Protein 3CNI (pdb70)

Foldseek 3Di:
DEEEEAEQAPDDLSVQLLVLLPVHPYQYYYHDPVVRVVSCVVVVPFWYKYQHHCQRVCLVQLHAGEIEIETAAADDDDVNVVNQVVVVVSVCVSLVSSQVVQPPDPSNVVCNNPRHDYFYWYDYNNDTDGRDDPVRCVVVVVD

CATH classification: 3.40.1710.10

Organism: Thermotoga maritima (strain ATCC 43589 / DSM 3109 / JCM 10099 / NBRC 100826 / MSB8) (NCBI:txid243274)

Nearest PDB structures (foldseek):
  3cni-assembly1_A-2  TM=1.007E+00  e=1.948E-30  Thermotoga maritima MSB8
  3isp-assembly1_B-2  TM=4.525E-01  e=5.222E+00  Mycobacterium tuberculosis H37Rv
  3isp-assembly1_A-2  TM=4.698E-01  e=6.785E+00  Mycobacterium tuberculosis H37Rv
  6xeq-assembly1_C  TM=2.195E-01  e=4.891E+00  Gluconobacter oxydans
  6xeq-assembly1_B  TM=2.298E-01  e=6.355E+00  Gluconobacter oxydans

Radius of gyration: 15.3 Å; Cα contacts (8 Å, |Δi|>4): 271; chains: 1; bounding box: 36×44×29 Å

B-factor: mean 62.15, std 13.18, range [20.0, 92.85]

InterPro domains:
  IPR013525 ABC-2 type transporter, transmembrane domain [PF12698] (20-389)
  IPR047817 ABC-2 type transporter, transmembrane domain, bacterial-type [PS51012] (156-395)
  IPR051449 ABC-2 integral membrane transporter component [PTHR30294] (4-394)

Sequence (143 aa):
QKVAIVREDTGTIAELAEKALGNVDIVYAGSDLKEAEEAVKKEKAPAIIVIPKGFSQSLESGEKARLEIVWYLRGTGLSEAVSTGTISSLLIESLKVQLASFFLLNDPKKAQLLFDPLEIVQHTYLRGSLFKNHSPEAINVFYSQ

Secondary structure (DSSP, 8-state):
-EEEEEE---SHHHHHHHHHHH--EEEEEES-HHHHHHHHHHHT-SEEEEE-TTHHHHHHHT-PEEEEEEEEES-SSHHHHHHHHHHHHHHHHHHHTTGGGGSS-STTSGGGT--EEEEEEEEETTEEETT--TTT---GGG-

Structure (mmCIF, N/CA/C/O backbone):
data_3CNI
#
_entry.id   3CNI
#
_cell.length_a   65.598
_cell.length_b   65.598
_cell.length_c   141.192
_cell.angle_alpha   90.00
_cell.angle_beta   90.00
_cell.angle_gamma   120.00
#
_symmetry.space_group_name_H-M   'P 64 2 2'
#
loop_
_entity.id
_entity.type
_entity.pdbx_description
1 polymer 'Putative ABC type-2 transporter'
2 non-polymer 'CALCIUM ION'
3 water water
#
loop_
_atom_site.group_PDB
_atom_site.id
_atom_site.type_symbol
_atom_site.label_atom_id
_atom_site.label_alt_id
_atom_site.label_comp_id
_atom_site.label_asym_id
_atom_site.label_entity_id
_atom_site.label_seq_id
_atom_site.pdbx_PDB_ins_code
_atom_site.Cartn_x
_atom_site.Cartn_y
_atom_site.Cartn_z
_atom_site.occupancy
_atom_site.B_iso_or_equiv
_atom_site.auth_seq_id
_atom_site.auth_comp_id
_atom_site.auth_asym_id
_atom_site.auth_atom_id
_atom_site.pdbx_PDB_model_num
ATOM 1 N N . GLN A 1 11 ? 28.097 10.493 26.444 1.00 66.88 47 GLN A N 1
ATOM 2 C CA . GLN A 1 11 ? 27.633 11.161 25.142 1.00 66.29 47 GLN A CA 1
ATOM 3 C C . GLN A 1 11 ? 26.153 11.342 25.215 1.00 65.21 47 GLN A C 1
ATOM 4 O O . GLN A 1 11 ? 25.438 10.508 25.737 1.00 65.42 47 GLN A O 1
ATOM 10 N N . LYS A 1 12 ? 25.750 12.456 24.648 1.00 64.01 48 LYS A N 1
ATOM 11 C CA . LYS A 1 12 ? 24.375 12.906 24.601 1.00 63.86 48 LYS A CA 1
ATOM 12 C C . LYS A 1 12 ? 23.857 12.499 23.215 1.00 63.22 48 LYS A C 1
ATOM 13 O O . LYS A 1 12 ? 24.453 12.833 22.186 1.00 62.50 48 LYS A O 1
ATOM 18 N N . VAL A 1 13 ? 22.761 11.744 23.234 1.00 62.37 49 VAL A N 1
ATOM 19 C CA . VAL A 1 13 ? 22.120 11.225 22.053 1.00 61.39 49 VAL A CA 1
ATOM 20 C C . VAL A 1 13 ? 20.579 11.299 22.192 1.00 60.42 49 VAL A C 1
ATOM 21 O O . VAL A 1 13 ? 20.058 11.079 23.240 1.00 60.94 49 VAL A O 1
ATOM 25 N N . ALA A 1 14 ? 19.890 11.662 21.114 1.00 59.18 50 ALA A N 1
ATOM 26 C CA . ALA A 1 14 ? 18.444 11.489 20.956 1.00 57.74 50 ALA A CA 1
ATOM 27 C C . ALA A 1 14 ? 18.185 10.182 20.251 1.00 57.30 50 ALA A C 1
ATOM 28 O O . ALA A 1 14 ? 18.794 9.898 19.222 1.00 56.79 50 ALA A O 1
ATOM 30 N N . ILE A 1 15 ? 17.268 9.392 20.809 1.00 57.24 51 ILE A N 1
ATOM 31 C CA . ILE A 1 15 ? 16.760 8.187 20.146 1.00 57.01 51 ILE A CA 1
ATOM 32 C C . ILE A 1 15 ? 15.350 8.442 19.661 1.00 57.14 51 ILE A C 1
ATOM 33 O O . ILE A 1 15 ? 14.485 8.834 20.394 1.00 57.26 51 ILE A O 1
ATOM 38 N N . VAL A 1 16 ? 15.150 8.247 18.374 1.00 57.90 52 VAL A N 1
ATOM 39 C CA . VAL A 1 16 ? 13.843 8.425 17.713 1.00 57.48 52 VAL A CA 1
ATOM 40 C C . VAL A 1 16 ? 13.392 7.024 17.233 1.00 57.51 52 VAL A C 1
ATOM 41 O O . VAL A 1 16 ? 14.012 6.422 16.366 1.00 58.10 52 VAL A O 1
ATOM 45 N N . ARG A 1 17 ? 12.384 6.455 17.866 1.00 57.80 53 ARG A N 1
ATOM 46 C CA . ARG A 1 17 ? 11.967 5.086 17.510 1.00 57.20 53 ARG A CA 1
ATOM 47 C C . ARG A 1 17 ? 10.658 5.201 16.851 1.00 55.97 53 ARG A C 1
ATOM 48 O O . ARG A 1 17 ? 9.729 5.655 17.458 1.00 55.07 53 ARG A O 1
ATOM 56 N N . GLU A 1 18 ? 10.612 4.787 15.598 1.00 56.77 54 GLU A N 1
ATOM 57 C CA . GLU A 1 18 ? 9.388 4.832 14.825 1.00 58.93 54 GLU A CA 1
ATOM 58 C C . GLU A 1 18 ? 8.706 3.482 14.716 1.00 58.33 54 GLU A C 1
ATOM 59 O O . GLU A 1 18 ? 7.513 3.381 14.496 1.00 58.73 54 GLU A O 1
ATOM 65 N N . ASP A 1 19 ? 9.508 2.455 14.899 1.00 58.42 55 ASP A N 1
ATOM 66 C CA . ASP A 1 19 ? 9.073 1.043 14.916 1.00 58.30 55 ASP A CA 1
ATOM 67 C C . ASP A 1 19 ? 8.471 0.659 16.277 1.00 57.44 55 ASP A C 1
ATOM 68 O O . ASP A 1 19 ? 9.051 0.912 17.328 1.00 57.39 55 ASP A O 1
ATOM 73 N N . THR A 1 20 ? 7.320 0.006 16.261 1.00 57.47 56 THR A N 1
ATOM 74 C CA . THR A 1 20 ? 6.604 -0.314 17.510 1.00 56.63 56 THR A CA 1
ATOM 75 C C . THR A 1 20 ? 6.867 -1.766 17.960 1.00 56.24 56 THR A C 1
ATOM 76 O O . THR A 1 20 ? 6.322 -2.241 18.959 1.00 57.14 56 THR A O 1
ATOM 80 N N . GLY A 1 21 ? 7.716 -2.458 17.226 1.00 54.69 57 GLY A N 1
ATOM 81 C CA . GLY A 1 21 ? 8.012 -3.844 17.557 1.00 54.13 57 GLY A CA 1
ATOM 82 C C . GLY A 1 21 ? 8.959 -4.015 18.720 1.00 53.09 57 GLY A C 1
ATOM 83 O O . GLY A 1 21 ? 9.738 -3.123 19.045 1.00 52.25 57 GLY A O 1
ATOM 84 N N . THR A 1 22 ? 8.883 -5.212 19.301 1.00 52.88 58 THR A N 1
ATOM 85 C CA . THR A 1 22 ? 9.619 -5.621 20.514 1.00 52.18 58 THR A CA 1
ATOM 86 C C . THR A 1 22 ? 11.106 -5.542 20.357 1.00 53.02 58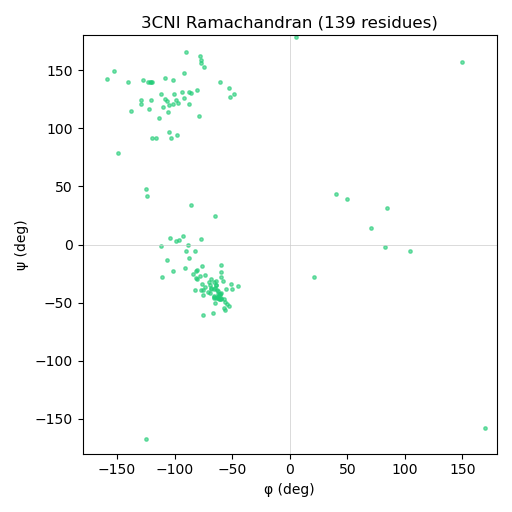 THR A C 1
ATOM 87 O O . THR A 1 22 ? 11.809 -4.989 21.206 1.00 52.81 58 THR A O 1
ATOM 91 N N . ILE A 1 23 ? 11.632 -6.049 19.258 1.00 53.67 59 ILE A N 1
ATOM 92 C CA . ILE A 1 23 ? 13.096 -6.001 19.095 1.00 53.06 59 ILE A CA 1
ATOM 93 C C . ILE A 1 23 ? 13.580 -4.529 18.896 1.00 53.18 59 ILE A C 1
ATOM 94 O O . ILE A 1 23 ? 14.643 -4.144 19.395 1.00 52.33 59 ILE A O 1
ATOM 99 N N . ALA A 1 24 ? 12.805 -3.720 18.164 1.00 52.40 60 ALA A N 1
ATOM 100 C CA . ALA A 1 24 ? 13.026 -2.247 18.152 1.00 52.42 60 ALA A CA 1
ATOM 101 C C . ALA A 1 24 ? 13.059 -1.668 19.548 1.00 52.86 60 ALA A C 1
ATOM 102 O O . ALA A 1 24 ? 13.915 -0.885 19.883 1.00 54.57 60 ALA A O 1
ATOM 104 N N . GLU A 1 25 ? 12.031 -1.955 20.336 1.00 54.45 61 GLU A N 1
ATOM 105 C CA . GLU A 1 25 ? 12.027 -1.470 21.752 1.00 55.76 61 GLU A CA 1
ATOM 106 C C . GLU A 1 25 ? 13.304 -1.823 22.499 1.00 56.47 61 GLU A C 1
ATOM 107 O O . GLU A 1 25 ? 13.832 -1.050 23.316 1.00 56.10 61 GLU A O 1
ATOM 113 N N . LEU A 1 26 ? 13.823 -2.984 22.138 1.00 57.92 62 LEU A N 1
ATOM 114 C CA . LEU A 1 26 ? 14.971 -3.554 22.794 1.00 58.89 62 LEU A CA 1
ATOM 115 C C . LEU A 1 26 ? 16.261 -2.864 22.376 1.00 58.96 62 LEU A C 1
ATOM 116 O O . LEU A 1 26 ? 17.153 -2.665 23.166 1.00 58.80 62 LEU A O 1
ATOM 121 N N . ALA A 1 27 ? 16.295 -2.437 21.121 1.00 58.67 63 ALA A N 1
ATOM 122 C CA . ALA A 1 27 ? 17.395 -1.682 20.606 1.00 59.33 63 ALA A CA 1
ATOM 123 C C . ALA A 1 27 ? 17.424 -0.319 21.333 1.00 60.08 63 ALA A C 1
ATOM 124 O O . ALA A 1 27 ? 18.431 0.119 21.823 1.00 62.28 63 ALA A O 1
ATOM 126 N N . GLU A 1 28 ? 16.287 0.302 21.457 1.00 60.62 64 GLU A N 1
ATOM 127 C CA . GLU A 1 28 ? 16.180 1.581 22.104 1.00 61.27 64 GLU A CA 1
ATOM 128 C C . GLU A 1 28 ? 16.699 1.542 23.528 1.00 61.85 64 GLU A C 1
ATOM 129 O O . GLU A 1 28 ? 17.413 2.428 23.994 1.00 60.30 64 GLU A O 1
ATOM 135 N N . LYS A 1 29 ? 16.246 0.507 24.233 1.00 62.95 65 LYS A N 1
ATOM 136 C CA . LYS A 1 29 ? 16.654 0.230 25.612 1.00 63.28 65 LYS A CA 1
ATOM 137 C C . LYS A 1 29 ? 18.158 0.001 25.757 1.00 63.71 65 LYS A C 1
ATOM 138 O O . LYS A 1 29 ? 18.804 0.488 26.671 1.00 64.18 65 LYS A O 1
ATOM 144 N N . ALA A 1 30 ? 18.704 -0.812 24.878 1.00 64.17 66 ALA A N 1
ATOM 145 C CA . ALA A 1 30 ? 20.142 -1.085 24.871 1.00 64.60 66 ALA A CA 1
ATOM 146 C C . ALA A 1 30 ? 20.963 0.229 24.633 1.00 65.85 66 ALA A C 1
ATOM 147 O O . ALA A 1 30 ? 21.968 0.527 25.309 1.00 66.29 66 ALA A O 1
ATOM 149 N N . LEU A 1 31 ? 20.541 1.001 23.645 1.00 67.00 67 LEU A N 1
ATOM 150 C CA . LEU A 1 31 ? 21.257 2.227 23.317 1.00 68.36 67 LEU A CA 1
ATOM 151 C C . LEU A 1 31 ? 21.204 3.176 24.521 1.00 68.95 67 LEU A C 1
ATOM 152 O O . LEU A 1 31 ? 22.172 3.818 24.879 1.00 70.08 67 LEU A O 1
ATOM 157 N N . GLY A 1 32 ? 20.052 3.215 25.148 1.00 70.15 68 GLY A N 1
ATOM 158 C CA . GLY A 1 32 ? 19.716 4.263 26.110 1.00 71.10 68 GLY A CA 1
ATOM 159 C C . GLY A 1 32 ? 20.399 4.075 27.439 1.00 72.18 68 GLY A C 1
ATOM 160 O O . GLY A 1 32 ? 20.494 5.006 28.223 1.00 71.95 68 GLY A O 1
ATOM 161 N N . ASN A 1 33 ? 20.870 2.847 27.675 1.00 73.95 69 ASN A N 1
ATOM 162 C CA . ASN A 1 33 ? 21.560 2.462 28.917 1.00 74.39 69 ASN A CA 1
ATOM 163 C C . ASN A 1 33 ? 22.995 2.817 28.749 1.00 75.05 69 ASN A C 1
ATOM 164 O O . ASN A 1 33 ? 23.751 2.762 29.689 1.00 75.79 69 ASN A O 1
ATOM 177 N N . VAL A 1 35 ? 24.025 5.728 26.856 1.00 73.33 71 VAL A N 1
ATOM 178 C CA . VAL A 1 35 ? 24.132 7.131 26.489 1.00 71.61 71 VAL A CA 1
ATOM 179 C C . VAL A 1 35 ? 23.451 8.007 27.522 1.00 71.07 71 VAL A C 1
ATOM 180 O O . VAL A 1 35 ? 22.904 7.512 28.466 1.00 70.91 71 VAL A O 1
ATOM 184 N N . ASP A 1 36 ? 2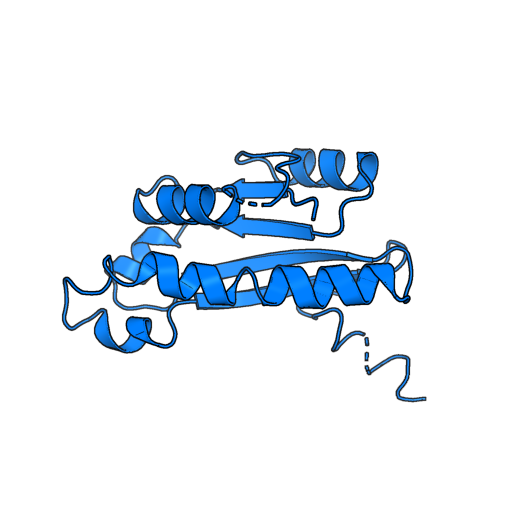3.501 9.319 27.314 1.00 70.53 72 ASP A N 1
ATOM 185 C CA . ASP A 1 36 ? 22.700 10.250 28.100 1.00 70.26 72 ASP A CA 1
ATOM 186 C C . ASP A 1 36 ? 21.489 10.737 27.310 1.00 69.44 72 ASP A C 1
ATOM 187 O O . ASP A 1 36 ? 21.568 11.728 26.584 1.00 70.50 72 ASP A O 1
ATOM 192 N N . ILE A 1 37 ? 20.371 10.035 27.458 1.00 20.00 73 ILE A N 1
ATOM 193 C CA . ILE A 1 37 ? 19.179 10.317 26.667 1.00 20.00 73 ILE A CA 1
ATOM 194 C C . ILE A 1 37 ? 18.800 11.792 26.749 1.00 20.00 73 ILE A C 1
ATOM 195 O O . ILE A 1 37 ? 18.514 12.310 27.828 1.00 20.00 73 ILE A O 1
ATOM 200 N N . VAL A 1 38 ? 18.647 12.404 25.602 1.00 20.00 74 VAL A N 1
ATOM 201 C CA . VAL A 1 38 ? 18.272 13.775 25.521 1.00 20.00 74 VAL A CA 1
ATOM 202 C C . VAL A 1 38 ? 16.862 13.923 24.975 1.00 20.00 74 VAL A C 1
ATOM 203 O O . VAL A 1 38 ? 16.148 14.813 25.348 1.00 20.00 74 VAL A O 1
ATOM 207 N N . TYR A 1 39 ? 16.474 12.957 24.184 1.00 20.00 75 TYR A N 1
ATOM 208 C CA . TYR A 1 39 ? 15.112 12.772 23.845 1.00 20.00 75 TYR A CA 1
ATOM 209 C C . TYR A 1 39 ? 14.919 11.368 23.404 1.00 20.00 75 TYR A C 1
ATOM 210 O O . TYR A 1 39 ? 15.748 10.795 22.758 1.00 20.00 75 TYR A O 1
ATOM 219 N N . ALA A 1 40 ? 13.793 10.812 23.774 1.00 20.00 76 ALA A N 1
ATOM 220 C CA . ALA A 1 40 ? 13.499 9.441 23.498 1.00 20.00 76 ALA A CA 1
ATOM 221 C C . ALA A 1 40 ? 12.073 9.416 23.069 1.00 20.00 76 ALA A C 1
ATOM 222 O O . ALA A 1 40 ? 11.216 9.711 23.844 1.00 20.00 76 ALA A O 1
ATOM 224 N N . GLY A 1 41 ? 11.812 9.065 21.831 1.00 56.43 77 GLY A N 1
ATOM 225 C CA . GLY A 1 41 ? 10.444 9.041 21.348 1.00 55.24 77 GLY A CA 1
ATOM 226 C C . GLY A 1 41 ? 10.361 8.852 19.846 1.00 55.28 77 GLY A C 1
ATOM 227 O O . GLY A 1 41 ? 11.294 8.345 19.223 1.00 53.88 77 GLY A O 1
ATOM 228 N N . SER A 1 42 ? 9.239 9.261 19.264 1.00 55.39 78 SER A N 1
ATOM 229 C CA . SER A 1 42 ? 8.934 8.941 17.851 1.00 56.50 78 SER A CA 1
ATOM 230 C C . SER A 1 42 ? 8.939 10.114 16.871 1.00 57.54 78 SER A C 1
ATOM 231 O O . SER A 1 42 ? 8.672 9.953 15.667 1.00 57.62 78 SER A O 1
ATOM 234 N N . ASP A 1 43 ? 9.197 11.303 17.409 1.00 58.87 79 ASP A N 1
ATOM 235 C CA . ASP A 1 43 ? 9.210 12.570 16.630 1.00 59.77 79 ASP A CA 1
ATOM 236 C C . ASP A 1 43 ? 10.599 13.109 16.379 1.00 60.93 79 ASP A C 1
ATOM 237 O O . ASP A 1 43 ? 11.328 13.498 17.311 1.00 60.79 79 ASP A O 1
ATOM 242 N N . LEU A 1 44 ? 10.943 13.101 15.098 1.00 61.63 80 LEU A N 1
ATOM 243 C CA . LEU A 1 44 ? 12.260 13.460 14.640 1.00 62.38 80 LEU A CA 1
ATOM 244 C C . LEU A 1 44 ? 12.500 14.967 14.721 1.00 62.54 80 LEU A C 1
ATOM 245 O O . LEU A 1 44 ? 13.644 15.402 14.875 1.00 62.89 80 LEU A O 1
ATOM 250 N N . LYS A 1 45 ? 11.433 15.752 14.647 1.00 62.72 81 LYS A N 1
ATOM 251 C CA . LYS A 1 45 ? 11.545 17.228 14.679 1.00 62.56 81 LYS A CA 1
ATOM 252 C C . LYS A 1 45 ? 11.885 17.654 16.103 1.00 62.80 81 LYS A C 1
ATOM 253 O O . LYS A 1 45 ? 12.641 18.598 16.363 1.00 63.66 81 LYS A O 1
ATOM 256 N N . GLU A 1 46 ? 11.308 16.924 17.035 1.00 62.79 82 GLU A N 1
ATOM 257 C CA . GLU A 1 46 ? 11.484 17.186 18.452 1.00 62.70 82 GLU A CA 1
ATOM 258 C C . GLU A 1 46 ? 12.846 16.647 18.926 1.00 61.97 82 GLU A C 1
ATOM 259 O O . GLU A 1 46 ? 13.416 17.149 19.902 1.00 62.47 82 GLU A O 1
ATOM 265 N N . ALA A 1 47 ? 13.368 15.623 18.256 1.00 60.27 83 ALA A N 1
ATOM 266 C CA . ALA A 1 47 ? 14.664 15.062 18.660 1.00 59.55 83 ALA A CA 1
ATOM 267 C C . ALA A 1 47 ? 15.724 16.031 18.153 1.00 59.18 83 ALA A C 1
ATOM 268 O O . ALA A 1 47 ? 16.710 16.299 18.830 1.00 58.81 83 ALA A O 1
ATOM 270 N N . GLU A 1 48 ? 15.485 16.542 16.957 1.00 59.08 84 GLU A N 1
ATOM 271 C CA . GLU A 1 48 ? 16.318 17.559 16.368 1.00 59.44 84 GLU A CA 1
ATOM 272 C C . GLU A 1 48 ? 16.393 18.798 17.242 1.00 59.42 84 GLU A C 1
ATOM 273 O O . GLU A 1 48 ? 17.392 19.504 17.270 1.00 59.13 84 GLU A O 1
ATOM 279 N N . GLU A 1 49 ? 15.319 19.059 17.970 1.00 59.45 85 GLU A N 1
ATOM 280 C CA . GLU A 1 49 ? 15.240 20.250 18.775 1.00 59.05 85 GLU A CA 1
ATOM 281 C C . GLU A 1 49 ? 15.944 20.076 20.106 1.00 58.18 85 GLU A C 1
ATOM 282 O O . GLU A 1 49 ? 16.662 20.960 20.554 1.00 58.10 85 GLU A O 1
ATOM 285 N N . ALA A 1 50 ? 15.805 18.901 20.695 1.00 57.19 86 ALA A N 1
ATOM 286 C CA . ALA A 1 50 ? 16.566 18.564 21.900 1.00 57.12 86 ALA A CA 1
ATOM 287 C C . ALA A 1 50 ? 18.075 18.524 21.604 1.00 58.24 86 ALA A C 1
ATOM 288 O O . ALA A 1 50 ? 18.875 18.879 22.457 1.00 59.72 86 ALA A O 1
ATOM 290 N N . VAL A 1 51 ? 18.441 18.149 20.384 1.00 58.06 87 VAL A N 1
ATOM 291 C CA . VAL A 1 51 ? 19.842 18.002 20.004 1.00 59.17 87 VAL A CA 1
ATOM 292 C C . VAL A 1 51 ? 20.515 19.372 19.788 1.00 60.51 87 VAL A C 1
ATOM 293 O O . VAL A 1 51 ? 21.614 19.611 20.237 1.00 61.00 87 VAL A O 1
ATOM 297 N N . LYS A 1 52 ? 19.820 20.267 19.107 1.00 61.82 88 LYS A N 1
ATOM 298 C CA . LYS A 1 52 ? 20.314 21.597 18.818 1.00 62.73 88 LYS A CA 1
ATOM 299 C C . LYS A 1 52 ? 20.363 22.417 20.116 1.00 63.05 88 LYS A C 1
ATOM 300 O O . LYS A 1 52 ? 21.224 23.262 20.318 1.00 64.63 88 LYS A O 1
ATOM 306 N N . LYS A 1 53 ? 19.443 22.137 21.009 1.00 63.12 89 LYS A N 1
ATOM 307 C CA . LYS A 1 53 ? 19.351 22.844 22.286 1.00 62.62 89 LYS A CA 1
ATOM 308 C C . LYS A 1 53 ? 20.497 22.440 23.177 1.00 62.96 89 LYS A C 1
ATOM 309 O O . LYS A 1 53 ? 21.102 23.217 23.873 1.00 63.12 89 LYS A O 1
ATOM 313 N N . GLU A 1 54 ? 20.763 21.170 23.123 1.00 64.27 90 GLU A N 1
ATOM 314 C CA . GLU A 1 54 ? 21.658 20.481 24.032 1.00 65.28 90 GLU A CA 1
ATOM 315 C C . GLU A 1 54 ? 23.076 20.505 23.473 1.00 64.53 90 GLU A C 1
ATOM 316 O O . GLU A 1 54 ? 24.033 20.069 24.115 1.00 64.01 90 GLU A O 1
ATOM 322 N N . LYS A 1 55 ? 23.188 21.018 22.259 1.00 63.79 91 LYS A N 1
ATOM 323 C CA . LYS A 1 55 ? 24.352 20.793 21.432 1.00 63.18 91 LYS A CA 1
ATOM 324 C C . LYS A 1 55 ? 24.867 19.345 21.529 1.00 64.13 91 LYS A C 1
ATOM 325 O O . LYS A 1 55 ? 26.085 19.101 21.577 1.00 66.01 91 LYS A O 1
ATOM 330 N N . ALA A 1 56 ? 23.954 18.368 21.493 1.00 63.54 92 ALA A N 1
ATOM 331 C CA . ALA A 1 56 ? 24.329 16.943 21.398 1.00 61.49 92 ALA A CA 1
ATOM 332 C C . ALA A 1 56 ? 24.789 16.601 19.996 1.00 61.62 92 ALA A C 1
ATOM 333 O O . ALA A 1 56 ? 24.429 17.288 19.044 1.00 62.85 92 ALA A O 1
ATOM 335 N N . PRO A 1 57 ? 25.650 15.585 19.858 1.00 60.33 93 PRO A N 1
ATOM 336 C CA . PRO A 1 57 ? 26.223 15.207 18.563 1.00 60.64 93 PRO A CA 1
ATOM 337 C C . PRO A 1 57 ? 25.356 14.322 17.624 1.00 59.62 93 PRO A C 1
ATOM 338 O O . PRO A 1 57 ? 25.617 14.315 16.448 1.00 60.22 93 PRO A O 1
ATOM 342 N N . ALA A 1 58 ? 24.372 13.565 18.104 1.00 59.03 94 ALA A N 1
ATOM 343 C CA . ALA A 1 58 ? 23.712 12.599 17.217 1.00 57.81 94 ALA A CA 1
ATOM 344 C C . ALA A 1 58 ? 22.310 12.322 17.615 1.00 58.56 94 ALA A C 1
ATOM 345 O O . ALA A 1 58 ? 21.983 12.338 18.799 1.00 59.13 94 ALA A O 1
ATOM 347 N N . ILE A 1 59 ? 21.497 12.020 16.596 1.00 58.83 95 ILE A N 1
ATOM 348 C CA . ILE A 1 59 ? 20.201 11.332 16.731 1.00 57.11 95 ILE A CA 1
ATOM 349 C C . ILE A 1 59 ? 20.351 9.962 16.104 1.00 57.79 95 ILE A C 1
ATOM 350 O O . ILE A 1 59 ? 20.823 9.865 15.015 1.00 56.94 95 ILE A O 1
ATOM 355 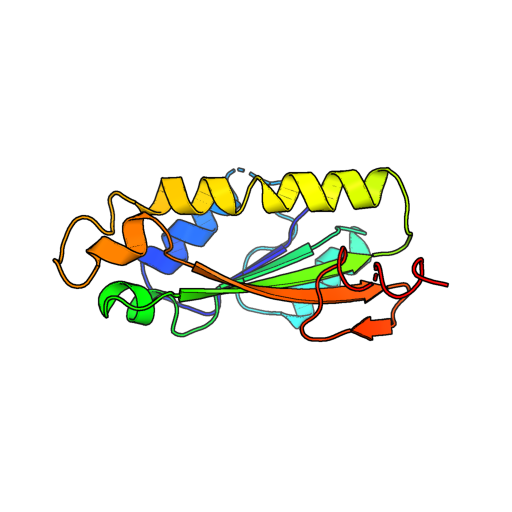N N . ILE A 1 60 ? 19.962 8.917 16.830 1.00 58.79 96 ILE A N 1
ATOM 356 C CA . ILE A 1 60 ? 19.857 7.540 16.316 1.00 59.81 96 ILE A CA 1
ATOM 357 C C . ILE A 1 60 ? 18.389 7.214 16.011 1.00 59.33 96 ILE A C 1
ATOM 358 O O . ILE A 1 60 ? 17.534 7.425 16.825 1.00 60.24 96 ILE A O 1
ATOM 363 N N . VAL A 1 61 ? 18.091 6.869 14.771 1.00 58.57 97 VAL A N 1
ATOM 364 C CA . VAL A 1 61 ? 16.719 6.574 14.389 1.00 57.61 97 VAL A CA 1
ATOM 365 C C . VAL A 1 61 ? 16.558 5.095 14.147 1.00 57.70 97 VAL A C 1
ATOM 366 O O . VAL A 1 61 ? 17.305 4.473 13.353 1.00 57.87 97 VAL A O 1
ATOM 370 N N . ILE A 1 62 ? 15.581 4.547 14.879 1.00 57.67 98 ILE A N 1
ATOM 371 C CA . ILE A 1 62 ? 15.090 3.161 14.665 1.00 56.60 98 ILE A CA 1
ATOM 372 C C . ILE A 1 62 ? 13.832 3.277 13.819 1.00 56.28 98 ILE A C 1
ATOM 373 O O . ILE A 1 62 ? 12.761 3.523 14.353 1.00 55.58 98 ILE A O 1
ATOM 378 N N . PRO A 1 63 ? 13.970 3.150 12.485 1.00 56.18 99 PRO A N 1
ATOM 379 C CA . PRO A 1 63 ? 12.827 3.367 11.622 1.00 56.78 99 PRO A CA 1
ATOM 380 C C . PRO A 1 63 ? 11.883 2.191 11.621 1.00 57.30 99 PRO A C 1
ATOM 381 O O . PRO A 1 63 ? 12.257 1.079 11.984 1.00 57.91 99 PRO A O 1
ATOM 385 N N . LYS A 1 64 ? 10.645 2.521 11.288 1.00 57.40 100 LYS A N 1
ATOM 386 C CA . LYS A 1 64 ? 9.581 1.585 10.979 1.00 57.69 100 LYS A CA 1
ATOM 387 C C . LYS A 1 64 ? 10.110 0.528 9.973 1.00 57.86 100 LYS A C 1
ATOM 388 O O . LYS A 1 64 ? 10.719 0.847 8.976 1.00 58.17 100 LYS A O 1
ATOM 392 N N . GLY A 1 65 ? 9.896 -0.745 10.283 1.00 58.15 101 GLY A N 1
ATOM 393 C CA . GLY A 1 65 ? 10.409 -1.859 9.466 1.00 57.63 101 GLY A CA 1
ATOM 394 C C . GLY A 1 65 ? 11.624 -2.570 10.068 1.00 57.49 101 GLY A C 1
ATOM 395 O O . GLY A 1 65 ? 12.081 -3.597 9.551 1.00 58.49 101 GLY A O 1
ATOM 396 N N . PHE A 1 66 ? 12.132 -2.041 11.175 1.00 55.94 102 PHE A N 1
ATOM 397 C CA . PHE A 1 66 ? 13.352 -2.571 11.798 1.00 55.60 102 PHE A CA 1
ATOM 398 C C . PHE A 1 66 ? 13.168 -4.004 12.324 1.00 55.94 102 PHE A C 1
ATOM 399 O O . PHE A 1 66 ? 14.010 -4.896 12.097 1.00 55.63 102 PHE A O 1
ATOM 407 N N . SER A 1 67 ? 12.092 -4.154 13.091 1.00 56.06 103 SER A N 1
ATOM 408 C CA . SER A 1 67 ? 11.728 -5.406 13.772 1.00 56.88 103 SER A CA 1
ATOM 409 C C . SER A 1 67 ? 11.410 -6.547 12.751 1.00 58.43 103 SER A C 1
ATOM 410 O O . SER A 1 67 ? 11.836 -7.696 12.870 1.00 59.45 103 SER A O 1
ATOM 413 N N . GLN A 1 68 ? 10.631 -6.176 11.759 1.00 58.76 104 GLN A N 1
ATOM 414 C CA . GLN A 1 68 ? 10.264 -7.048 10.672 1.00 59.17 104 GLN A CA 1
ATOM 415 C C . GLN A 1 68 ? 11.450 -7.510 9.814 1.00 58.87 104 GLN A C 1
ATOM 416 O O . GLN A 1 68 ? 11.517 -8.649 9.359 1.00 59.01 104 GLN A O 1
ATOM 422 N N . SER A 1 69 ? 12.379 -6.610 9.564 1.00 58.31 105 SER A N 1
ATOM 423 C CA . SER A 1 69 ? 13.560 -6.996 8.839 1.00 58.18 105 SER A CA 1
ATOM 424 C C . SER A 1 69 ? 14.203 -8.133 9.584 1.00 58.46 105 SER A C 1
ATOM 425 O O . SER A 1 69 ? 14.392 -9.189 9.036 1.00 58.95 105 SER A O 1
ATOM 428 N N . LEU A 1 70 ? 14.509 -7.903 10.844 1.00 59.04 106 LEU A N 1
ATOM 429 C CA . LEU A 1 70 ? 15.235 -8.866 11.650 1.00 60.41 106 LEU A CA 1
ATOM 430 C C . LEU A 1 70 ? 14.490 -10.201 11.771 1.00 61.65 106 LEU A C 1
ATOM 431 O O . LEU A 1 70 ? 15.109 -11.269 11.826 1.00 63.10 106 LEU A O 1
ATOM 436 N N . GLU A 1 71 ? 13.171 -10.153 11.685 1.00 63.09 107 GLU A N 1
ATOM 437 C CA . GLU A 1 71 ? 12.345 -11.369 11.816 1.00 63.92 107 GLU A CA 1
ATOM 438 C C . GLU A 1 71 ? 12.343 -12.129 10.501 1.00 63.64 107 GLU A C 1
ATOM 439 O O . GLU A 1 71 ? 12.140 -13.349 10.450 1.00 63.60 107 GLU A O 1
ATOM 445 N N . SER A 1 72 ? 12.639 -11.385 9.452 1.00 63.50 108 SER A N 1
ATOM 446 C CA . SER A 1 72 ? 12.727 -11.906 8.086 1.00 62.96 108 SER A CA 1
ATOM 447 C C . SER A 1 72 ? 14.112 -12.440 7.743 1.00 62.60 108 SER A C 1
ATOM 448 O O . SER A 1 72 ? 14.294 -13.093 6.735 1.00 62.99 108 SER A O 1
ATOM 451 N N . GLY A 1 73 ? 15.099 -12.160 8.578 1.00 62.38 109 GLY A N 1
ATOM 452 C CA . GLY A 1 73 ? 16.471 -12.591 8.288 1.00 61.80 109 GLY A CA 1
ATOM 453 C C . GLY A 1 73 ? 17.150 -11.583 7.380 1.00 62.11 109 GLY A C 1
ATOM 454 O O . GLY A 1 73 ? 18.048 -11.895 6.591 1.00 62.04 109 GLY A O 1
ATOM 455 N N . GLU A 1 74 ? 16.731 -10.341 7.555 1.00 62.15 110 GLU A N 1
AT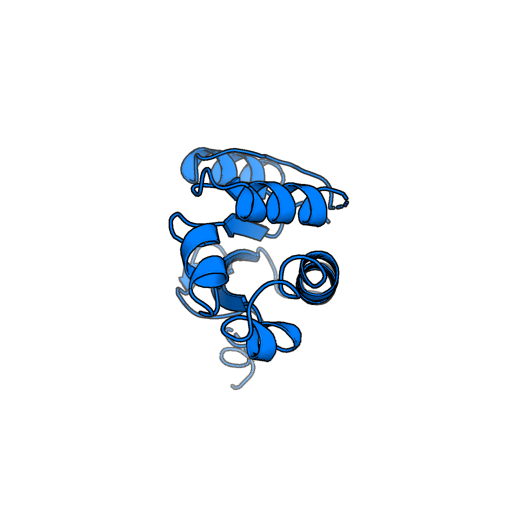OM 456 C CA . GLU A 1 74 ? 17.239 -9.238 6.801 1.00 62.22 110 GLU A CA 1
ATOM 457 C C . GLU A 1 74 ? 17.861 -8.171 7.750 1.00 61.94 110 GLU A C 1
ATOM 458 O O . GLU A 1 74 ? 17.364 -7.901 8.844 1.00 61.77 110 GLU A O 1
ATOM 464 N N . LYS A 1 75 ? 18.979 -7.608 7.320 1.00 61.38 111 LYS A N 1
ATOM 465 C CA . LYS A 1 75 ? 19.609 -6.522 8.053 1.00 62.57 111 LYS A CA 1
ATOM 466 C C . LYS A 1 75 ? 18.572 -5.429 8.302 1.00 62.50 111 LYS A C 1
ATOM 467 O O . LYS A 1 75 ? 17.816 -5.101 7.405 1.00 60.50 111 LYS A O 1
ATOM 473 N N . ALA A 1 76 ? 18.543 -4.913 9.542 1.00 61.78 112 ALA A N 1
ATOM 474 C CA . ALA A 1 76 ? 17.654 -3.825 9.878 1.00 61.73 112 ALA A CA 1
ATOM 475 C C . ALA A 1 76 ? 18.432 -2.544 9.655 1.00 62.38 112 ALA A C 1
ATOM 476 O O . ALA A 1 76 ? 19.654 -2.489 9.864 1.00 62.88 112 ALA A O 1
ATOM 478 N N . ARG A 1 77 ? 17.701 -1.527 9.250 1.00 62.77 113 ARG A N 1
ATOM 479 C CA . ARG A 1 77 ? 18.243 -0.206 8.980 1.00 64.61 113 ARG A CA 1
ATOM 480 C C . ARG A 1 77 ? 18.304 0.594 10.259 1.00 64.60 113 ARG A C 1
ATOM 481 O O . ARG A 1 77 ? 17.374 0.641 11.043 1.00 63.95 113 ARG A O 1
ATOM 486 N N . LEU A 1 78 ? 19.458 1.167 10.502 1.00 65.34 114 LEU A N 1
ATOM 487 C CA . LEU A 1 78 ? 19.625 2.084 11.619 1.00 65.53 114 LEU A CA 1
ATOM 488 C C . LEU A 1 78 ? 20.281 3.377 11.085 1.00 65.34 114 LEU A C 1
ATOM 489 O O . LEU A 1 78 ? 21.329 3.318 10.442 1.00 65.23 114 LEU A O 1
ATOM 494 N N . GLU A 1 79 ? 19.646 4.534 11.317 1.00 64.72 115 GLU A N 1
ATOM 495 C CA . GLU A 1 79 ? 20.243 5.801 10.872 1.00 62.92 115 GLU A CA 1
ATOM 496 C C . GLU A 1 79 ? 20.762 6.608 12.026 1.00 62.12 115 GLU A C 1
ATOM 497 O O . GLU A 1 79 ? 20.225 6.608 13.149 1.00 60.94 115 GLU A O 1
ATOM 503 N N . ILE A 1 80 ? 21.881 7.259 11.731 1.00 61.16 116 ILE A N 1
ATOM 504 C CA . ILE A 1 80 ? 22.510 8.244 12.628 1.00 60.77 116 ILE A CA 1
ATOM 505 C C . ILE A 1 80 ? 22.572 9.535 11.886 1.00 60.24 116 ILE A C 1
ATOM 506 O O . ILE A 1 80 ? 23.072 9.570 10.774 1.00 59.69 116 ILE A O 1
ATOM 511 N N . VAL A 1 81 ? 21.993 10.578 12.483 1.00 59.96 117 VAL A N 1
ATOM 512 C CA . VAL A 1 81 ? 22.158 11.961 12.017 1.00 59.66 117 VAL A CA 1
ATOM 513 C C . VAL A 1 81 ? 23.114 12.651 12.971 1.00 59.36 117 VAL A C 1
ATOM 514 O O . VAL A 1 81 ? 22.870 12.732 14.177 1.00 59.79 117 VAL A O 1
ATOM 518 N N . TRP A 1 82 ? 24.220 13.110 12.423 1.00 58.84 118 TRP A N 1
ATOM 519 C CA . TRP A 1 82 ? 25.254 13.738 13.219 1.00 59.99 118 TRP A CA 1
ATOM 520 C C . TRP A 1 82 ? 25.197 15.217 13.115 1.00 59.68 118 TRP A C 1
ATOM 521 O O . TRP A 1 82 ? 24.925 15.733 12.071 1.00 59.66 118 TRP A O 1
ATOM 532 N N . TYR A 1 83 ? 25.450 15.886 14.228 1.00 61.65 119 TYR A N 1
ATOM 533 C CA . TYR A 1 83 ? 25.427 17.353 14.299 1.00 62.87 119 TYR A CA 1
ATOM 534 C C . TYR A 1 83 ? 26.805 17.837 14.710 1.00 65.06 119 TYR A C 1
ATOM 535 O O . TYR A 1 83 ? 27.133 17.972 15.918 1.00 64.87 119 TYR A O 1
ATOM 544 N N . LEU A 1 84 ? 27.595 18.101 13.675 1.00 66.44 120 LEU A N 1
ATOM 545 C CA . LEU A 1 84 ? 28.923 18.626 13.856 1.00 68.74 120 LEU A CA 1
ATOM 546 C C . LEU A 1 84 ? 28.895 20.145 13.813 1.00 69.86 120 LEU A C 1
ATOM 547 O O . LEU A 1 84 ? 28.329 20.765 12.907 1.00 69.74 120 LEU A O 1
ATOM 552 N N . ARG A 1 85 ? 29.453 20.713 14.864 1.00 71.99 121 ARG A N 1
ATOM 553 C CA . ARG A 1 85 ? 29.557 22.148 15.006 1.00 73.57 121 ARG A CA 1
ATOM 554 C C . ARG A 1 85 ? 31.003 22.484 15.199 1.00 74.03 121 ARG A C 1
ATOM 555 O O . ARG A 1 85 ? 31.355 23.280 16.029 1.00 76.35 121 ARG A O 1
ATOM 563 N N . GLY A 1 86 ? 31.837 21.827 14.448 1.00 74.59 122 GLY A N 1
ATOM 564 C CA . GLY A 1 86 ? 33.257 21.865 14.692 1.00 74.73 122 GLY A CA 1
ATOM 565 C C . GLY A 1 86 ? 33.883 20.558 14.261 1.00 75.15 122 GLY A C 1
ATOM 566 O O . GLY A 1 86 ? 33.229 19.501 14.195 1.00 75.27 122 GLY A O 1
ATOM 567 N N . THR A 1 87 ? 35.173 20.656 13.989 1.00 75.35 123 THR A N 1
ATOM 568 C CA . THR A 1 87 ? 35.933 19.564 13.428 1.00 74.88 123 THR A CA 1
ATOM 569 C C . THR A 1 87 ? 37.136 19.246 14.295 1.00 73.87 123 THR A C 1
ATOM 570 O O . THR A 1 87 ? 38.246 19.051 13.789 1.00 73.83 123 THR A O 1
ATOM 574 N N . GLY A 1 88 ? 36.879 19.143 15.604 1.00 72.54 124 GLY A N 1
ATOM 575 C CA . GLY A 1 88 ? 37.933 18.906 16.589 1.00 71.49 124 GLY A CA 1
ATOM 576 C C . GLY A 1 88 ? 37.800 17.738 17.517 1.00 71.12 124 GLY A C 1
ATOM 577 O O . GLY A 1 88 ? 36.957 16.866 17.388 1.00 70.42 124 GLY A O 1
ATOM 578 N N . LEU A 1 89 ? 38.646 17.771 18.514 1.00 71.07 125 LEU A N 1
ATOM 579 C CA . LEU A 1 89 ? 38.819 16.632 19.377 1.00 71.73 125 LEU A CA 1
ATOM 580 C C . LEU A 1 89 ? 37.502 16.088 19.910 1.00 71.53 125 LEU A C 1
ATOM 581 O O . LEU A 1 89 ? 37.344 14.879 20.029 1.00 71.83 125 LEU A O 1
ATOM 586 N N . SER A 1 90 ? 36.569 16.982 20.224 1.00 70.80 126 SER A N 1
ATOM 587 C CA . SER A 1 90 ? 35.382 16.613 21.016 1.00 69.84 126 SER A CA 1
ATOM 588 C C . SER A 1 90 ? 34.459 15.857 20.107 1.00 68.88 126 SER A C 1
ATOM 589 O O . SER A 1 90 ? 33.868 14.868 20.472 1.00 69.44 126 SER A O 1
ATOM 592 N N . GLU A 1 91 ? 34.417 16.338 18.887 1.00 68.68 127 GLU A N 1
ATOM 593 C CA . GLU A 1 91 ? 33.585 15.789 17.812 1.00 68.71 127 GLU A CA 1
ATOM 594 C C . GLU A 1 91 ? 34.100 14.404 17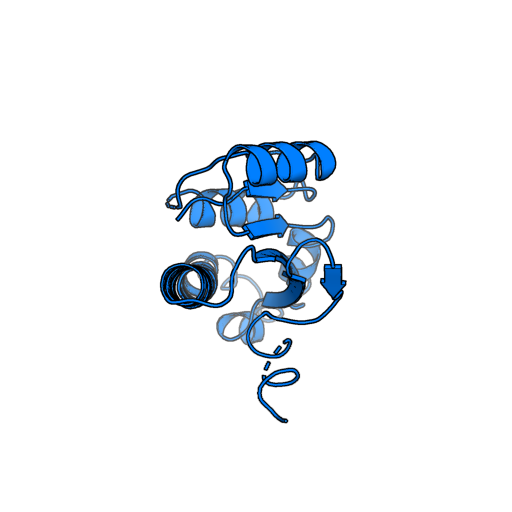.385 1.00 67.08 127 GLU A C 1
ATOM 595 O O . GLU A 1 91 ? 33.306 13.537 17.113 1.00 66.37 127 GLU A O 1
ATOM 601 N N . ALA A 1 92 ? 35.436 14.255 17.349 1.00 65.81 128 ALA A N 1
ATOM 602 C CA . ALA A 1 92 ? 36.145 12.994 17.047 1.00 65.26 128 ALA A CA 1
ATOM 603 C C . ALA A 1 92 ? 35.864 12.001 18.148 1.00 65.15 128 ALA A C 1
ATOM 604 O O . ALA A 1 92 ? 35.612 10.823 17.896 1.00 66.33 128 ALA A O 1
ATOM 606 N N . VAL A 1 93 ? 35.809 12.490 19.371 1.00 65.24 129 VAL A N 1
ATOM 607 C CA . VAL A 1 93 ? 35.541 11.621 20.525 1.00 65.17 129 VAL A CA 1
ATOM 608 C C . VAL A 1 93 ? 34.115 11.108 20.520 1.00 65.31 129 VAL A C 1
ATOM 609 O O . VAL A 1 93 ? 33.869 9.916 20.780 1.00 65.46 129 VAL A O 1
ATOM 613 N N . SER A 1 94 ? 33.174 11.986 20.180 1.00 64.56 130 SER A N 1
ATOM 614 C CA . SER A 1 94 ? 31.756 11.555 19.991 1.00 63.63 130 SER A CA 1
ATOM 615 C C . SER A 1 94 ? 31.574 10.574 18.879 1.00 64.37 130 SER A C 1
ATOM 616 O O . SER A 1 94 ? 30.816 9.599 18.989 1.00 64.69 130 SER A O 1
ATOM 619 N N . THR A 1 95 ? 32.199 10.867 17.756 1.00 65.27 131 THR A N 1
ATOM 620 C CA . THR A 1 95 ? 32.113 9.969 16.607 1.00 66.44 131 THR A CA 1
ATOM 621 C C . THR A 1 95 ? 32.579 8.565 16.907 1.00 66.16 131 THR A C 1
ATOM 622 O O . THR A 1 95 ? 31.866 7.607 16.689 1.00 67.73 131 THR A O 1
ATOM 626 N N . GLY A 1 96 ? 33.797 8.454 17.407 1.00 65.94 132 GLY A N 1
ATOM 627 C CA . GLY A 1 96 ? 34.369 7.177 17.815 1.00 65.35 132 GLY A CA 1
ATOM 628 C C . GLY A 1 96 ? 33.590 6.492 18.915 1.00 65.93 132 GLY A C 1
ATOM 629 O O . GLY A 1 96 ? 33.390 5.291 18.897 1.00 66.72 132 GLY A O 1
ATOM 630 N N . THR A 1 97 ? 33.164 7.252 19.901 1.00 65.56 133 THR A N 1
ATOM 631 C CA . THR A 1 97 ? 32.407 6.676 21.047 1.00 65.59 133 THR A CA 1
ATOM 632 C C . THR A 1 97 ? 31.070 6.128 20.654 1.00 64.29 133 THR A C 1
ATOM 633 O O . THR A 1 97 ? 30.724 5.066 21.067 1.00 66.09 133 THR A O 1
ATOM 637 N N . ILE A 1 98 ? 30.319 6.859 19.856 1.00 64.39 134 ILE A N 1
ATOM 638 C CA . ILE A 1 98 ? 28.969 6.417 19.403 1.00 63.36 134 ILE A CA 1
ATOM 639 C C . ILE A 1 98 ? 29.102 5.223 18.444 1.00 63.56 134 ILE A C 1
ATOM 640 O O . ILE A 1 98 ? 28.311 4.269 18.465 1.00 63.05 134 ILE A O 1
ATOM 645 N N . SER A 1 99 ? 30.156 5.227 17.656 1.00 63.55 135 SER A N 1
ATOM 646 C CA . SER A 1 99 ? 30.376 4.111 16.751 1.00 63.85 135 SER A CA 1
ATOM 647 C C . SER A 1 99 ? 30.594 2.828 17.527 1.00 64.17 135 SER A C 1
ATOM 648 O O . SER A 1 99 ? 30.147 1.774 17.181 1.00 65.58 135 SER A O 1
ATOM 651 N N . SER A 1 100 ? 31.412 2.962 18.526 1.00 65.45 136 SER A N 1
ATOM 652 C CA . SER A 1 100 ? 31.688 1.918 19.496 1.00 65.83 136 SER A CA 1
ATOM 653 C C . SER A 1 100 ? 30.405 1.411 20.138 1.00 66.44 136 SER A C 1
ATOM 654 O O . SER A 1 100 ? 30.206 0.217 20.374 1.00 66.84 136 SER A O 1
ATOM 657 N N . LEU A 1 101 ? 29.494 2.334 20.391 1.00 66.69 137 LEU A N 1
ATOM 658 C CA A LEU A 1 101 ? 28.199 1.965 21.012 0.50 66.36 137 LEU A CA 1
ATOM 659 C CA B LEU A 1 101 ? 28.171 2.030 20.977 0.50 66.66 137 LEU A CA 1
ATOM 660 C C . LEU A 1 101 ? 27.301 1.191 20.045 1.00 66.35 137 LEU A C 1
ATOM 661 O O . LEU A 1 101 ? 26.598 0.298 20.448 1.00 67.03 137 LEU A O 1
ATOM 670 N N . ILE A 1 102 ? 27.333 1.525 18.765 1.00 66.79 138 ILE A N 1
ATOM 671 C CA . ILE A 1 102 ? 26.557 0.812 17.771 1.00 66.61 138 ILE A CA 1
ATOM 672 C C . ILE A 1 102 ? 27.072 -0.655 17.664 1.00 66.69 138 ILE A C 1
ATOM 673 O O . ILE A 1 102 ? 26.303 -1.615 17.466 1.00 65.56 138 ILE A O 1
ATOM 678 N N . GLU A 1 103 ? 28.384 -0.823 17.780 1.00 66.80 139 GLU A N 1
ATOM 679 C CA . GLU A 1 103 ? 28.983 -2.197 17.721 1.00 66.21 139 GLU A CA 1
ATOM 680 C C . GLU A 1 103 ? 28.435 -2.948 18.874 1.00 65.62 139 GLU A C 1
ATOM 681 O O . GLU A 1 103 ? 28.004 -4.100 18.784 1.00 66.46 139 GLU A O 1
ATOM 687 N N . SER A 1 104 ? 28.391 -2.275 19.989 1.00 65.11 140 SER A N 1
ATOM 688 C CA . SER A 1 104 ? 27.994 -2.989 21.229 1.00 65.30 140 SER A CA 1
ATOM 689 C C . SER A 1 104 ? 26.516 -3.408 21.195 1.00 63.99 140 SER A C 1
ATOM 690 O O . SER A 1 104 ? 26.098 -4.420 21.738 1.00 65.44 140 SER A O 1
ATOM 693 N N . LEU A 1 105 ? 25.719 -2.637 20.495 1.00 63.83 141 LEU A N 1
ATOM 694 C CA . LEU A 1 105 ? 24.297 -2.911 20.338 1.00 63.96 141 LEU A CA 1
ATOM 695 C C . LEU A 1 105 ? 24.067 -4.203 19.543 1.00 65.02 141 LEU A C 1
ATOM 696 O O . LEU A 1 105 ? 23.128 -4.974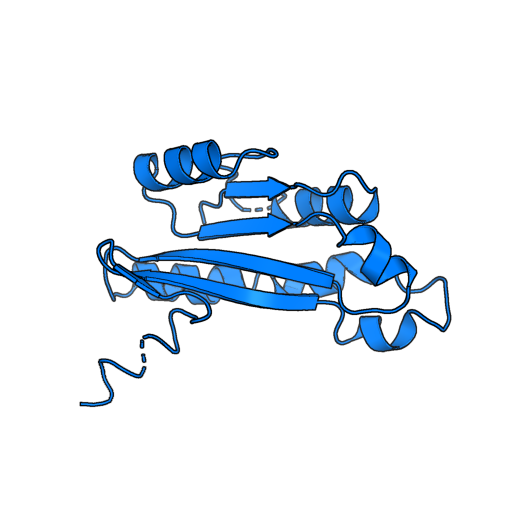 19.754 1.00 63.94 141 LEU A O 1
ATOM 701 N N . LYS A 1 106 ? 24.990 -4.453 18.629 1.00 65.35 142 LYS A N 1
ATOM 702 C CA . LYS A 1 106 ? 24.860 -5.582 17.760 1.00 65.19 142 LYS A CA 1
ATOM 703 C C . LYS A 1 106 ? 24.972 -6.831 18.600 1.00 66.02 142 LYS A C 1
ATOM 704 O O . LYS A 1 106 ? 24.247 -7.817 18.376 1.00 64.75 142 LYS A O 1
ATOM 710 N N . VAL A 1 107 ? 25.960 -6.783 19.502 1.00 65.41 143 VAL A N 1
ATOM 711 C CA . VAL A 1 107 ? 26.175 -7.815 20.502 1.00 65.67 143 VAL A CA 1
ATOM 712 C C . VAL A 1 107 ? 24.914 -7.990 21.435 1.00 66.48 143 VAL A C 1
ATOM 713 O O . VAL A 1 107 ? 24.481 -9.101 21.768 1.00 66.36 143 VAL A O 1
ATOM 717 N N . GLN A 1 108 ? 24.316 -6.877 21.826 1.00 67.31 144 GLN A N 1
ATOM 718 C CA . GLN A 1 108 ? 23.180 -6.914 22.723 1.00 67.75 144 GLN A CA 1
ATOM 719 C C . GLN A 1 108 ? 21.895 -7.312 22.004 1.00 67.98 144 GLN A C 1
ATOM 720 O O . GLN A 1 108 ? 20.838 -7.392 22.633 1.00 70.32 144 GLN A O 1
ATOM 726 N N . LEU A 1 109 ? 21.981 -7.654 20.723 1.00 66.67 145 LEU A N 1
ATOM 727 C CA . LEU A 1 109 ? 20.779 -8.098 19.981 1.00 65.46 145 LEU A CA 1
ATOM 728 C C . LEU A 1 109 ? 20.809 -9.583 19.731 1.00 63.87 145 LEU A C 1
ATOM 729 O O . LEU A 1 109 ? 19.814 -10.190 19.319 1.00 62.17 145 LEU A O 1
ATOM 734 N N . ALA A 1 110 ? 2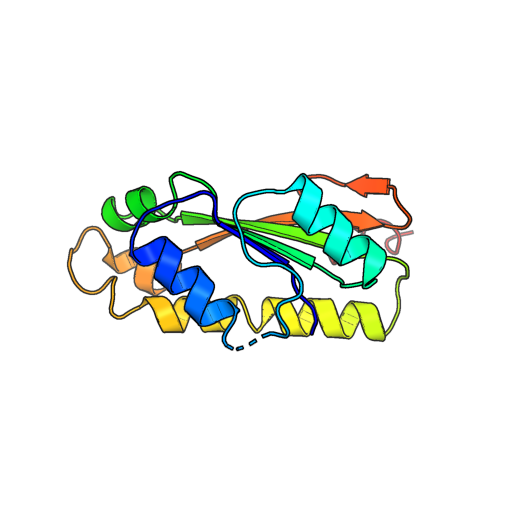1.991 -10.157 19.958 1.00 62.62 146 ALA A N 1
ATOM 735 C CA . ALA A 1 110 ? 22.346 -11.446 19.380 1.00 62.18 146 ALA A CA 1
ATOM 736 C C . ALA A 1 110 ? 21.461 -12.604 19.782 1.00 61.60 146 ALA A C 1
ATOM 737 O O . ALA A 1 110 ? 21.121 -13.432 18.952 1.00 61.66 146 ALA A O 1
ATOM 739 N N . SER A 1 111 ? 21.104 -12.673 21.054 1.00 62.19 147 SER A N 1
ATOM 740 C CA . SER A 1 111 ? 20.302 -13.778 21.603 1.00 62.29 147 SER A CA 1
ATOM 741 C C . SER A 1 111 ? 18.971 -13.872 20.899 1.00 62.55 147 SER A C 1
ATOM 742 O O . SER A 1 111 ? 18.281 -14.960 20.897 1.00 61.06 147 SER A O 1
ATOM 745 N N . PHE A 1 112 ? 18.561 -12.738 20.327 1.00 62.70 148 PHE A N 1
ATOM 746 C CA A PHE A 1 112 ? 17.253 -12.650 19.733 0.50 63.48 148 PHE A CA 1
ATOM 747 C CA B PHE A 1 112 ? 17.226 -12.716 19.677 0.50 63.15 148 PHE A CA 1
ATOM 748 C C . PHE A 1 112 ? 17.324 -13.165 18.284 1.00 64.41 148 PHE A C 1
ATOM 749 O O . PHE A 1 112 ? 16.323 -13.401 17.631 1.00 66.69 148 PHE A O 1
ATOM 764 N N . LEU A 1 113 ? 18.527 -13.402 17.848 1.00 65.94 149 LEU A N 1
ATOM 765 C CA . LEU A 1 113 ? 18.732 -13.860 16.494 1.00 67.60 149 LEU A CA 1
ATOM 766 C C . LEU A 1 113 ? 19.037 -15.321 16.473 1.00 69.68 149 LEU A C 1
ATOM 767 O O . LEU A 1 113 ? 19.341 -15.881 15.421 1.00 71.31 149 LEU A O 1
ATOM 772 N N . LEU A 1 114 ? 18.952 -15.957 17.632 1.00 72.09 150 LEU A N 1
ATOM 773 C CA . LEU A 1 114 ? 19.299 -17.391 17.733 1.00 73.53 150 LEU A CA 1
ATOM 774 C C . LEU A 1 114 ? 18.139 -18.270 17.305 1.00 74.98 150 LEU A C 1
ATOM 775 O O . LEU A 1 114 ? 18.304 -19.466 17.119 1.00 74.94 150 LEU A O 1
ATOM 780 N N . ASN A 1 115 ? 17.006 -17.642 17.037 1.00 77.58 151 ASN A N 1
ATOM 781 C CA . ASN A 1 115 ? 15.709 -18.378 16.926 1.00 80.00 151 ASN A CA 1
ATOM 782 C C . ASN A 1 115 ? 15.569 -19.191 15.572 1.00 80.20 151 ASN A C 1
ATOM 783 O O . ASN A 1 115 ? 15.422 -20.414 15.572 1.00 79.67 151 ASN A O 1
ATOM 788 N N . ASP A 1 116 ? 15.612 -18.456 14.449 1.00 80.86 152 ASP A N 1
ATOM 789 C CA . ASP A 1 116 ? 15.543 -19.009 13.067 1.00 81.00 152 ASP A CA 1
ATOM 790 C C . ASP A 1 116 ? 16.930 -19.334 12.509 1.00 80.56 152 ASP A C 1
ATOM 791 O O . ASP A 1 116 ? 17.938 -18.857 13.007 1.00 80.93 152 ASP A O 1
ATOM 796 N N . PRO A 1 117 ? 16.969 -20.102 11.410 1.00 80.41 153 PRO A N 1
ATOM 797 C CA . PRO A 1 117 ? 18.154 -20.217 10.568 1.00 79.92 153 PRO A CA 1
ATOM 798 C C . PRO A 1 117 ? 18.203 -19.015 9.631 1.00 78.81 153 PRO A C 1
ATOM 799 O O . PRO A 1 117 ? 19.280 -18.638 9.169 1.00 77.63 153 PRO A O 1
ATOM 803 N N . LYS A 1 118 ? 17.015 -18.488 9.316 1.00 78.01 154 LYS A N 1
ATOM 804 C CA . LYS A 1 118 ? 16.887 -17.230 8.571 1.00 77.84 154 LYS A CA 1
ATOM 805 C C . LYS A 1 118 ? 17.838 -16.169 9.127 1.00 77.40 154 LYS A C 1
ATOM 806 O O . LYS A 1 118 ? 18.409 -15.378 8.369 1.00 76.67 154 LYS A O 1
ATOM 809 N N . LYS A 1 119 ? 18.008 -16.202 10.447 1.00 77.33 155 LYS A N 1
ATOM 810 C CA . LYS A 1 119 ? 18.561 -15.079 11.208 1.00 77.23 155 LYS A CA 1
ATOM 811 C C . LYS A 1 119 ? 20.046 -15.184 11.478 1.00 77.12 155 LYS A C 1
ATOM 812 O O . LYS A 1 119 ? 20.592 -14.293 12.110 1.00 78.99 155 LYS A O 1
ATOM 818 N N . ALA A 1 120 ? 20.691 -16.207 10.938 1.00 76.79 156 ALA A N 1
ATOM 819 C CA . ALA A 1 120 ? 21.985 -16.657 11.453 1.00 76.51 156 ALA A CA 1
ATOM 820 C C . ALA A 1 120 ? 23.138 -15.824 10.973 1.00 76.82 156 ALA A C 1
ATOM 821 O O . ALA A 1 120 ? 24.156 -15.668 11.671 1.00 78.05 156 ALA A O 1
ATOM 823 N N . GLN A 1 121 ? 22.973 -15.269 9.767 1.00 76.14 157 GLN A N 1
ATOM 824 C CA . GLN A 1 121 ? 23.919 -14.261 9.167 1.00 73.56 157 GLN A CA 1
ATOM 825 C C . GLN A 1 121 ? 23.968 -13.030 10.041 1.00 72.55 157 GLN A C 1
ATOM 826 O O . GLN A 1 121 ? 25.043 -12.394 10.318 1.00 71.95 157 GLN A O 1
ATOM 829 N N . LEU A 1 122 ? 22.730 -12.698 10.419 1.00 20.00 158 LEU A N 1
ATOM 830 C CA . LEU A 1 122 ? 22.513 -11.434 11.114 1.00 20.00 158 LEU A CA 1
ATOM 831 C C . LEU A 1 122 ? 23.317 -11.370 12.408 1.00 20.00 158 LEU A C 1
ATOM 832 O O . LEU A 1 122 ? 23.557 -10.361 12.927 1.00 66.44 158 LEU A O 1
ATOM 837 N N . LEU A 1 123 ? 23.742 -12.537 12.843 1.00 20.00 159 LEU A N 1
ATOM 838 C CA . LEU A 1 123 ? 24.493 -12.641 14.056 1.00 20.00 159 LEU A CA 1
ATOM 839 C C . LEU A 1 123 ? 25.678 -11.733 13.988 1.00 20.00 159 LEU A C 1
ATOM 840 O O . LEU A 1 123 ? 25.899 -10.955 14.881 1.00 62.53 159 LEU A O 1
ATOM 845 N N . PHE A 1 124 ? 26.436 -11.849 12.916 1.00 20.00 160 PHE A N 1
ATOM 846 C CA . PHE A 1 124 ? 27.641 -11.089 12.741 1.00 20.00 160 PHE A CA 1
ATOM 847 C C . PHE A 1 124 ? 27.398 -9.714 12.174 1.00 20.00 160 PHE A C 1
ATOM 848 O O . PHE A 1 124 ? 28.124 -8.808 12.456 1.00 20.00 160 PHE A O 1
ATOM 856 N N . ASP A 1 125 ? 26.317 -9.558 11.455 1.00 20.00 161 ASP A N 1
ATOM 857 C CA . ASP A 1 125 ? 26.080 -8.347 10.757 1.00 20.00 161 ASP A CA 1
ATOM 858 C C . ASP A 1 125 ? 24.618 -8.063 10.646 1.00 20.00 161 ASP A C 1
ATOM 859 O O . ASP A 1 125 ? 24.025 -8.238 9.630 1.00 20.00 161 ASP A O 1
ATOM 864 N N . PRO A 1 126 ? 24.058 -7.572 11.721 1.00 20.00 162 PRO A N 1
ATOM 865 C CA . PRO A 1 126 ? 22.628 -7.487 11.866 1.00 20.00 162 PRO A CA 1
ATOM 866 C C . PRO A 1 126 ? 22.113 -6.177 11.364 1.00 20.00 162 PRO A C 1
ATOM 867 O O . PRO A 1 126 ? 20.947 -6.089 11.084 1.00 20.00 162 PRO A O 1
ATOM 871 N N . LEU A 1 127 ? 22.973 -5.170 11.265 1.00 60.11 163 LEU A N 1
ATOM 872 C CA . LEU A 1 127 ? 22.492 -3.809 11.061 1.00 62.81 163 LEU A CA 1
ATOM 873 C C . LEU A 1 127 ? 23.0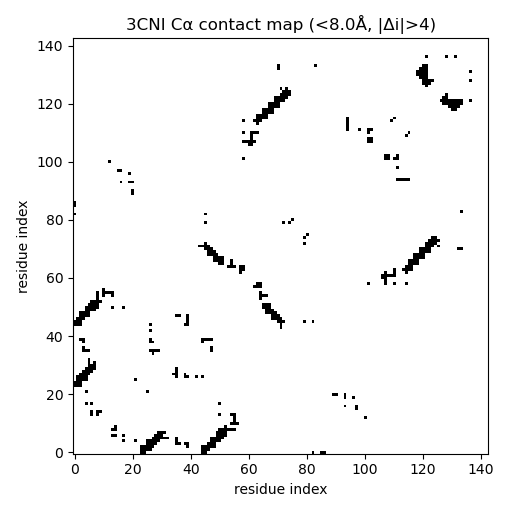21 -3.226 9.755 1.00 64.57 163 LEU A C 1
ATOM 874 O O . LEU A 1 127 ? 24.180 -3.432 9.396 1.00 65.87 163 LEU A O 1
ATOM 879 N N . GLU A 1 128 ? 22.163 -2.497 9.048 1.00 64.75 164 GLU A N 1
ATOM 880 C CA . GLU A 1 128 ? 22.603 -1.633 7.977 1.00 66.97 164 GLU A CA 1
ATOM 881 C C . GLU A 1 128 ? 22.568 -0.146 8.393 1.00 67.12 164 GLU A C 1
ATOM 882 O O . GLU A 1 128 ? 21.523 0.515 8.329 1.00 67.12 164 GLU A O 1
ATOM 888 N N . ILE A 1 129 ? 23.746 0.336 8.804 1.00 67.89 165 ILE A N 1
ATOM 889 C CA . ILE A 1 129 ? 23.971 1.709 9.322 1.00 67.62 165 ILE A CA 1
ATOM 890 C C . ILE A 1 129 ? 24.058 2.772 8.226 1.00 67.44 165 ILE A C 1
ATOM 891 O O . ILE A 1 129 ? 25.004 2.817 7.453 1.00 66.95 165 ILE A O 1
ATOM 896 N N . VAL A 1 130 ? 23.027 3.620 8.176 1.00 67.02 166 VAL A N 1
ATOM 897 C CA . VAL A 1 130 ? 22.987 4.807 7.302 1.00 66.02 166 VAL A CA 1
ATOM 898 C C . VAL A 1 130 ? 23.314 6.068 8.115 1.00 65.14 166 VAL A C 1
ATOM 899 O O . VAL A 1 130 ? 22.719 6.317 9.169 1.00 64.81 166 VAL A O 1
ATOM 903 N N . GLN A 1 131 ? 24.258 6.874 7.615 1.00 63.56 167 GLN A N 1
ATOM 904 C CA . GLN A 1 131 ? 24.714 8.045 8.374 1.00 60.82 167 GLN A CA 1
ATOM 905 C C . GLN A 1 131 ? 24.532 9.294 7.589 1.00 59.29 167 GLN A C 1
ATOM 906 O O . GLN A 1 131 ? 24.672 9.318 6.383 1.00 59.02 167 GLN A O 1
ATOM 912 N N . HIS A 1 132 ? 24.109 10.331 8.297 1.00 59.81 168 HIS A N 1
ATOM 913 C CA . HIS A 1 132 ? 23.927 11.728 7.764 1.00 58.67 168 HIS A CA 1
ATOM 914 C C . HIS A 1 132 ? 24.647 12.682 8.635 1.00 58.33 168 HIS A C 1
ATOM 915 O O . HIS A 1 132 ? 24.647 12.521 9.867 1.00 58.29 168 HIS A O 1
ATOM 922 N N . THR A 1 133 ? 25.255 13.683 8.000 1.00 58.68 169 THR A N 1
ATOM 923 C CA . THR A 1 133 ? 26.083 14.661 8.694 1.00 58.19 169 THR A CA 1
ATOM 924 C C . THR A 1 133 ? 25.768 16.111 8.417 1.00 58.55 169 THR A C 1
ATOM 925 O O . THR A 1 133 ? 25.846 16.614 7.279 1.00 58.28 169 THR A O 1
ATOM 929 N N . TYR A 1 134 ? 25.441 16.771 9.519 1.00 59.18 170 TYR A N 1
ATOM 930 C CA . TYR A 1 134 ? 25.427 18.227 9.619 1.00 60.39 170 TYR A CA 1
ATOM 931 C C . TYR A 1 134 ? 26.793 18.732 10.013 1.00 60.92 170 TYR A C 1
ATOM 932 O O . TYR A 1 134 ? 27.341 18.410 11.071 1.00 59.69 170 TYR A O 1
ATOM 941 N N . LEU A 1 135 ? 27.315 19.556 9.135 1.00 62.72 171 LEU A N 1
ATOM 942 C CA . LEU A 1 135 ? 28.505 20.344 9.420 1.00 64.64 171 LEU A CA 1
ATOM 943 C C . LEU A 1 135 ? 28.140 21.806 9.225 1.00 65.33 171 LEU A C 1
ATOM 944 O O . LEU A 1 135 ? 27.736 22.245 8.135 1.00 64.43 171 LEU A O 1
ATOM 949 N N . ARG A 1 136 ? 28.236 22.525 10.338 1.00 66.54 172 ARG A N 1
ATOM 950 C CA . ARG A 1 136 ? 27.969 23.950 10.397 1.00 67.06 172 ARG A CA 1
ATOM 951 C C . ARG A 1 136 ? 26.628 24.244 9.731 1.00 67.45 172 ARG A C 1
ATOM 952 O O . ARG A 1 136 ? 26.461 25.252 9.051 1.00 68.03 172 ARG A O 1
ATOM 956 N N . GLY A 1 137 ? 25.664 23.365 9.947 1.00 67.35 173 GLY A N 1
ATOM 957 C CA . GLY A 1 137 ? 24.309 23.612 9.467 1.00 67.04 173 GLY A CA 1
ATOM 958 C C . GLY A 1 137 ? 24.126 23.235 8.001 1.00 66.89 173 GLY A C 1
ATOM 959 O O . GLY A 1 137 ? 23.025 23.348 7.442 1.00 67.33 173 GLY A O 1
ATOM 960 N N . SER A 1 138 ? 25.208 22.794 7.360 1.00 65.77 174 SER A N 1
ATOM 961 C CA . SER A 1 138 ? 25.064 22.131 6.040 1.00 64.51 174 SER A CA 1
ATOM 962 C C . SER A 1 138 ? 24.823 20.651 6.270 1.00 62.95 174 SER A C 1
ATOM 963 O O . SER A 1 138 ? 25.481 20.050 7.073 1.00 62.22 174 SER A O 1
ATOM 966 N N . LEU A 1 139 ? 23.807 20.135 5.589 1.00 62.02 175 LEU A N 1
ATOM 967 C CA . LEU A 1 139 ? 23.354 18.742 5.669 1.00 62.13 175 LEU A CA 1
ATOM 968 C C . LEU A 1 139 ? 23.954 17.946 4.537 1.00 61.55 175 LEU A C 1
ATOM 969 O O . LEU A 1 139 ? 23.773 18.290 3.382 1.00 62.64 175 LEU A O 1
ATOM 974 N N . PHE A 1 140 ? 24.684 16.902 4.888 1.00 60.61 176 PHE A N 1
ATOM 975 C CA . PHE A 1 140 ? 25.244 15.971 3.898 1.00 59.87 176 PHE A CA 1
ATOM 976 C C . PHE A 1 140 ? 24.607 14.606 4.135 1.00 59.46 176 PHE A C 1
ATOM 977 O O . PHE A 1 140 ? 25.035 13.833 4.985 1.00 59.00 176 PHE A O 1
ATOM 985 N N . LYS A 1 141 ? 23.511 14.383 3.429 1.00 59.68 177 LYS A N 1
ATOM 986 C CA . LYS A 1 141 ? 22.768 13.134 3.496 1.00 60.42 177 LYS A CA 1
ATOM 987 C C . LYS A 1 141 ? 23.683 12.050 3.061 1.00 60.35 177 LYS A C 1
ATOM 988 O O . LYS A 1 141 ? 24.442 12.208 2.135 1.00 60.20 177 LYS A O 1
ATOM 992 N N . ASN A 1 142 ? 23.562 10.953 3.764 1.00 61.60 178 ASN A N 1
ATOM 993 C CA . ASN A 1 142 ? 24.153 9.658 3.403 1.00 62.72 178 ASN A CA 1
ATOM 994 C C . ASN A 1 142 ? 25.677 9.613 3.536 1.00 62.26 178 ASN A C 1
ATOM 995 O O . ASN A 1 142 ? 26.362 8.728 3.038 1.00 63.19 178 ASN A O 1
ATOM 1000 N N . HIS A 1 143 ? 26.196 10.608 4.217 1.00 60.75 179 HIS A N 1
ATOM 1001 C CA . HIS A 1 143 ? 27.586 10.628 4.518 1.00 59.36 179 HIS A CA 1
ATOM 1002 C C . HIS A 1 143 ? 27.799 10.653 5.967 1.00 59.14 179 HIS A C 1
ATOM 1003 O O . HIS A 1 143 ? 27.123 11.364 6.701 1.00 59.71 179 HIS A O 1
ATOM 1010 N N . SER A 1 144 ? 28.802 9.889 6.354 1.00 59.27 180 SER A N 1
ATOM 1011 C CA . SER A 1 144 ? 29.398 9.894 7.695 1.00 58.75 180 SER A CA 1
ATOM 1012 C C . SER A 1 144 ? 30.338 11.079 7.923 1.00 59.04 180 SER A C 1
ATOM 1013 O O . SER A 1 144 ? 30.816 11.730 6.939 1.00 58.76 180 SER A O 1
ATOM 1016 N N . PRO A 1 145 ? 30.640 11.377 9.204 1.00 58.95 181 PRO A N 1
ATOM 1017 C CA . PRO A 1 145 ? 31.577 12.457 9.472 1.00 59.02 181 PRO A CA 1
ATOM 1018 C C . PRO A 1 145 ? 32.965 12.196 8.961 1.00 59.57 181 PRO A C 1
ATOM 1019 O O . PRO A 1 145 ? 33.646 13.109 8.538 1.00 59.19 181 PRO A O 1
ATOM 1023 N N . GLU A 1 146 ? 33.378 10.934 9.013 1.00 61.18 182 GLU A N 1
ATOM 1024 C CA . GLU A 1 146 ? 34.679 10.529 8.451 1.00 61.92 182 GLU A CA 1
ATOM 1025 C C . GLU A 1 146 ? 34.744 10.936 6.991 1.00 62.05 182 GLU A C 1
ATOM 1026 O O . GLU A 1 146 ? 35.740 11.503 6.500 1.00 62.65 182 GLU A O 1
ATOM 1032 N N . ALA A 1 147 ? 33.691 10.568 6.271 1.00 62.17 183 ALA A N 1
ATOM 1033 C CA . ALA A 1 147 ? 33.608 10.826 4.799 1.00 61.29 183 ALA A CA 1
ATOM 1034 C C . ALA A 1 147 ? 33.656 12.307 4.555 1.00 60.52 183 ALA A C 1
ATOM 1035 O O . ALA A 1 147 ? 34.375 12.777 3.716 1.00 60.79 183 ALA A O 1
ATOM 1037 N N . ILE A 1 148 ? 32.874 13.052 5.305 1.00 61.31 184 ILE A N 1
ATOM 1038 C CA . ILE A 1 148 ? 32.825 14.497 5.087 1.00 62.22 184 ILE A CA 1
ATOM 1039 C C . ILE A 1 148 ? 34.173 15.114 5.414 1.00 63.16 184 ILE A C 1
ATOM 1040 O O . ILE A 1 148 ? 34.661 15.987 4.735 1.00 60.76 184 ILE A O 1
ATOM 1053 N N . ASN A 1 150 ? 37.084 13.549 5.363 1.00 65.91 186 ASN A N 1
ATOM 1054 C CA . ASN A 1 150 ? 38.140 13.073 4.410 1.00 67.34 186 ASN A CA 1
ATOM 1055 C C . ASN A 1 150 ? 38.085 13.813 3.083 1.00 68.38 186 ASN A C 1
ATOM 1056 O O . ASN A 1 150 ? 39.116 13.957 2.384 1.00 68.13 186 ASN A O 1
ATOM 1061 N N . VAL A 1 151 ? 36.881 14.280 2.741 1.00 69.85 187 VAL A N 1
ATOM 1062 C CA . VAL A 1 151 ? 36.666 15.065 1.510 1.00 71.16 187 VAL A CA 1
ATOM 1063 C C . VAL A 1 151 ? 37.381 16.380 1.639 1.00 72.22 187 VAL A C 1
ATOM 1064 O O . VAL A 1 151 ? 38.237 16.686 0.808 1.00 72.52 187 VAL A O 1
ATOM 1068 N N . PHE A 1 152 ? 37.001 17.121 2.674 1.00 73.54 188 PHE A N 1
ATOM 1069 C CA . PHE A 1 152 ? 37.465 18.476 2.900 1.00 74.94 188 PHE A CA 1
ATOM 1070 C C . PHE A 1 152 ? 38.965 18.547 3.151 1.00 75.93 188 PHE A C 1
ATOM 1071 O O . PHE A 1 152 ? 39.682 19.380 2.600 1.00 76.17 188 PHE A O 1
ATOM 1079 N N . TYR A 1 153 ? 39.463 17.527 3.814 1.00 77.51 189 TYR A N 1
ATOM 1080 C CA . TYR A 1 153 ? 40.874 17.510 4.181 1.00 78.82 189 TYR A CA 1
ATOM 1081 C C . TYR A 1 153 ? 41.727 16.794 3.117 1.00 80.43 189 TYR A C 1
ATOM 1082 O O . TYR A 1 153 ? 42.930 16.622 3.296 1.00 81.12 189 TYR A O 1
ATOM 1091 N N . SER A 1 154 ? 41.100 16.442 1.992 1.00 81.80 190 SER A N 1
ATOM 1092 C CA . SER A 1 154 ? 41.758 15.763 0.875 1.00 82.76 190 SER A CA 1
ATOM 1093 C C . SER A 1 154 ? 42.347 16.778 -0.081 1.00 84.15 190 SER A C 1
ATOM 1094 O O . SER A 1 154 ? 42.879 16.396 -1.129 1.00 83.96 190 SER A O 1
ATOM 1097 N N . GLN A 1 155 ? 42.160 18.055 0.262 1.00 85.69 191 GLN A N 1
ATOM 1098 C CA . GLN A 1 155 ? 42.786 19.174 -0.461 1.00 86.65 191 GLN A CA 1
ATOM 1099 C C . GLN A 1 155 ? 44.140 19.520 0.136 1.00 86.52 191 GLN A C 1
ATOM 1100 O O . GLN A 1 155 ? 45.163 19.242 -0.483 1.00 87.08 191 GLN A O 1
#

Solvent-accessible surface area: 7602 Å² total